Protein AF-A0A838V7Y2-F1 (afdb_monomer)

Foldseek 3Di:
DDPPVPDPLVVLVVLLVVLPCVCLFQKWKAFQVVLEIDGSNFPDDDDPSVRIDIGRGPVRSVVVVGHYDPRRRSVCPDD

pLDDT: mean 76.85, std 12.84, range [39.5, 89.75]

Radius of gyration: 11.71 Å; Cα contacts (8 Å, |Δi|>4): 118; chains: 1; bounding box: 33×25×36 Å

Secondary structure (DSSP, 8-state):
--------HHHHHHHHHHT-GGGBTTBEEEETTTTEEE-TT--SPPPPGGGEEEESSHHHHHHTTPEEPTTT-TT----

Sequence (79 aa):
MSRMTHIDPDFAWAAFERRDRSLDGRFVGAVRTTGIYCKPSCPARRPLRQNVQFFADNAAARAAGYRACLRCKPDEVGR

Structure (mmCIF, N/CA/C/O backbone):
data_AF-A0A838V7Y2-F1
#
_entry.id   AF-A0A838V7Y2-F1
#
loop_
_atom_site.group_PDB
_atom_site.id
_atom_site.type_symbol
_atom_site.label_atom_id
_atom_site.label_alt_id
_atom_site.label_comp_id
_atom_site.label_asym_id
_atom_site.label_entity_id
_atom_site.label_seq_id
_atom_site.pdbx_PDB_ins_code
_atom_site.Cartn_x
_atom_site.Cartn_y
_atom_site.Cartn_z
_atom_site.occupancy
_atom_site.B_iso_or_equiv
_atom_site.auth_seq_id
_atom_site.auth_comp_id
_atom_site.auth_asym_id
_atom_site.auth_atom_id
_atom_site.pdbx_PDB_model_num
ATOM 1 N N . MET A 1 1 ? -6.523 -1.952 -25.765 1.00 40.22 1 MET A N 1
ATOM 2 C CA . MET A 1 1 ? -5.270 -2.592 -25.309 1.00 40.22 1 MET A CA 1
ATOM 3 C C . MET A 1 1 ? -5.158 -2.410 -23.795 1.00 40.22 1 MET A C 1
ATOM 5 O O . MET A 1 1 ? -4.431 -1.540 -23.344 1.00 40.22 1 MET A O 1
ATOM 9 N N . SER A 1 2 ? -5.921 -3.168 -23.002 1.00 43.75 2 SER A N 1
ATOM 10 C CA . SER A 1 2 ? -5.835 -3.105 -21.534 1.00 43.75 2 SER A CA 1
ATOM 11 C C . SER A 1 2 ? -5.091 -4.332 -21.041 1.00 43.75 2 SER A C 1
ATOM 13 O O . SER A 1 2 ? -5.661 -5.420 -20.998 1.00 43.75 2 SER A O 1
ATOM 15 N N . ARG A 1 3 ? -3.817 -4.176 -20.664 1.00 50.12 3 ARG A N 1
ATOM 16 C CA . ARG A 1 3 ? -3.195 -5.122 -19.734 1.00 50.12 3 ARG A CA 1
ATOM 17 C C . ARG A 1 3 ? -3.900 -4.917 -18.399 1.00 50.12 3 ARG A C 1
ATOM 19 O O . ARG A 1 3 ? -3.538 -4.039 -17.628 1.00 50.12 3 ARG A O 1
ATOM 26 N N . MET A 1 4 ? -4.967 -5.680 -18.185 1.00 47.34 4 MET A N 1
ATOM 27 C CA . MET A 1 4 ? -5.569 -5.837 -16.873 1.00 47.34 4 MET A CA 1
ATOM 28 C C . MET A 1 4 ? -4.543 -6.595 -16.033 1.00 47.34 4 MET A C 1
ATOM 30 O O . MET A 1 4 ? -4.406 -7.812 -16.147 1.00 47.34 4 MET A O 1
ATOM 34 N N . THR A 1 5 ? -3.753 -5.864 -15.256 1.00 57.84 5 THR A N 1
ATOM 35 C CA . THR A 1 5 ? -2.797 -6.416 -14.296 1.00 57.84 5 THR A CA 1
ATOM 36 C C . THR A 1 5 ? -3.587 -7.000 -13.125 1.00 57.84 5 THR A C 1
ATOM 38 O O . THR A 1 5 ? -3.657 -6.420 -12.046 1.00 57.84 5 THR A O 1
ATOM 41 N N . HIS A 1 6 ? -4.282 -8.113 -13.366 1.00 62.50 6 HIS A N 1
ATOM 42 C CA . HIS A 1 6 ? -5.112 -8.781 -12.372 1.00 62.50 6 HIS A CA 1
ATOM 43 C C . HIS A 1 6 ? -4.195 -9.573 -11.437 1.00 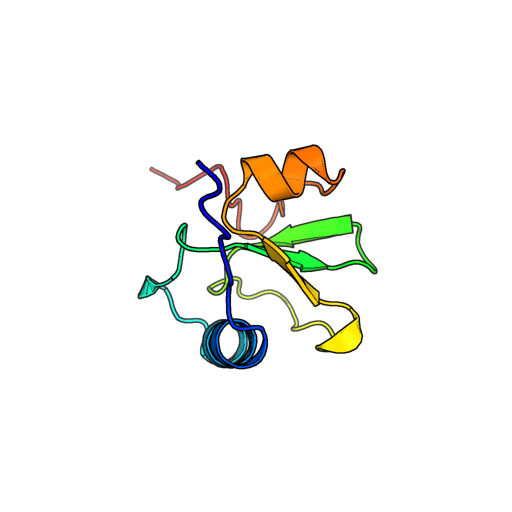62.50 6 HIS A C 1
ATOM 45 O O . HIS A 1 6 ? -3.867 -10.733 -11.678 1.00 62.50 6 HIS A O 1
ATOM 51 N N . ILE A 1 7 ? -3.691 -8.896 -10.408 1.00 72.31 7 ILE A N 1
ATOM 52 C CA . ILE A 1 7 ? -2.931 -9.532 -9.337 1.00 72.31 7 ILE A CA 1
ATOM 53 C C . ILE A 1 7 ? -3.954 -10.188 -8.429 1.00 72.31 7 ILE A C 1
ATOM 55 O O . ILE A 1 7 ? -4.767 -9.496 -7.817 1.00 72.31 7 ILE A O 1
ATOM 59 N N . ASP A 1 8 ? -3.918 -11.514 -8.359 1.00 83.12 8 ASP A N 1
ATOM 60 C CA . ASP A 1 8 ? -4.806 -12.233 -7.465 1.00 83.12 8 ASP A CA 1
ATOM 61 C C . ASP A 1 8 ? -4.472 -11.849 -6.009 1.00 83.12 8 ASP A C 1
ATOM 63 O O . ASP A 1 8 ? -3.329 -12.031 -5.565 1.00 83.12 8 ASP A O 1
ATOM 67 N N . PRO A 1 9 ? -5.419 -11.246 -5.268 1.00 78.19 9 PRO A N 1
ATOM 68 C CA . PRO A 1 9 ? -5.142 -10.703 -3.946 1.00 78.19 9 PRO A CA 1
ATOM 69 C C . PRO A 1 9 ? -4.838 -11.804 -2.932 1.00 78.19 9 PRO A C 1
ATOM 71 O O . PRO A 1 9 ? -4.176 -11.525 -1.934 1.00 78.19 9 PRO A O 1
ATOM 74 N N . ASP A 1 10 ? -5.306 -13.034 -3.160 1.00 83.75 10 ASP A N 1
ATOM 75 C CA . ASP A 1 10 ? -4.987 -14.170 -2.300 1.00 83.75 10 ASP A CA 1
ATOM 76 C C . ASP A 1 10 ? -3.564 -14.667 -2.541 1.00 83.75 10 ASP A C 1
ATOM 78 O O . ASP A 1 10 ? -2.791 -14.800 -1.593 1.00 83.75 10 ASP A O 1
ATOM 82 N N . PHE A 1 11 ? -3.163 -14.798 -3.808 1.00 84.19 11 PHE A N 1
ATOM 83 C CA . PHE A 1 11 ? -1.789 -15.146 -4.170 1.00 84.19 11 PHE A CA 1
ATOM 84 C C . PHE A 1 11 ? -0.773 -14.107 -3.671 1.00 84.19 11 PHE A C 1
ATOM 86 O O . PHE A 1 11 ? 0.242 -14.456 -3.061 1.00 84.19 11 PHE A O 1
ATOM 93 N N . ALA A 1 12 ? -1.049 -12.819 -3.897 1.00 82.31 12 ALA A N 1
ATOM 94 C CA . ALA A 1 12 ? -0.173 -11.741 -3.451 1.00 82.31 12 ALA A CA 1
ATOM 95 C C . ALA A 1 12 ? -0.081 -11.685 -1.922 1.00 82.31 12 ALA A C 1
ATOM 97 O O . ALA A 1 12 ? 1.010 -11.494 -1.380 1.00 82.31 12 ALA A O 1
ATOM 98 N N . TRP A 1 13 ? -1.197 -11.927 -1.227 1.00 84.56 13 TRP A N 1
ATOM 99 C CA . TRP A 1 13 ? -1.221 -12.037 0.225 1.00 84.56 13 TRP A CA 1
ATOM 100 C C . TRP A 1 13 ? -0.412 -13.230 0.727 1.00 84.56 13 TRP A C 1
ATOM 102 O O . TRP A 1 13 ? 0.467 -13.040 1.562 1.00 84.56 13 TRP A O 1
ATOM 112 N N . ALA A 1 14 ? -0.622 -14.426 0.179 1.00 85.62 14 ALA A N 1
ATOM 113 C CA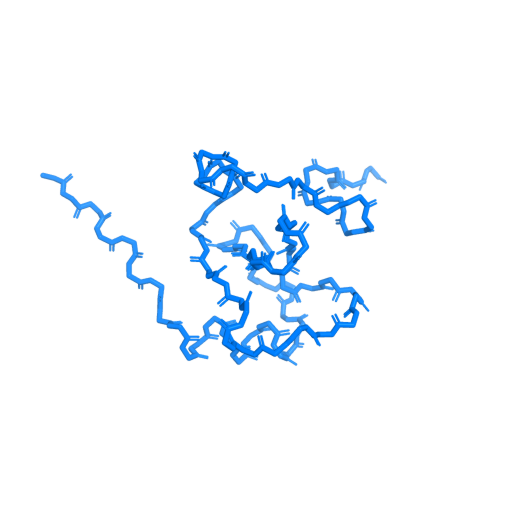 . ALA A 1 14 ? 0.120 -15.625 0.558 1.00 85.62 14 ALA A CA 1
ATOM 114 C C . ALA A 1 14 ? 1.634 -15.448 0.362 1.00 85.62 14 ALA A C 1
ATOM 116 O O . ALA A 1 14 ? 2.430 -15.859 1.205 1.00 85.62 14 ALA A O 1
ATOM 117 N N . ALA A 1 15 ? 2.060 -14.787 -0.713 1.00 82.75 15 ALA A N 1
ATOM 118 C CA . ALA A 1 15 ? 3.474 -14.520 -0.936 1.00 82.75 15 ALA A CA 1
ATOM 119 C C . ALA A 1 15 ? 4.047 -13.404 -0.044 1.00 82.75 15 ALA A C 1
ATOM 121 O O . ALA A 1 15 ? 5.180 -13.512 0.435 1.00 82.75 15 ALA A O 1
ATOM 122 N N . PHE A 1 16 ? 3.259 -12.366 0.244 1.00 79.88 16 PHE A N 1
ATOM 123 C CA . PHE A 1 16 ? 3.582 -11.369 1.270 1.00 79.88 16 PHE A CA 1
ATOM 124 C C . PHE A 1 16 ? 3.706 -12.037 2.655 1.00 79.88 16 PHE A C 1
ATOM 126 O O . PHE A 1 16 ? 4.606 -11.731 3.446 1.00 79.88 16 PHE A O 1
ATOM 133 N N . GLU A 1 17 ? 2.870 -13.044 2.921 1.00 81.75 17 GLU A N 1
ATOM 134 C CA . GLU A 1 17 ? 2.935 -13.890 4.107 1.00 81.75 17 GLU A CA 1
ATOM 135 C C . GLU A 1 17 ? 4.097 -14.892 4.106 1.00 81.75 17 GLU A C 1
ATOM 137 O O . GLU A 1 17 ? 4.577 -15.318 5.159 1.00 81.75 17 GLU A O 1
ATOM 142 N N . ARG A 1 18 ? 4.626 -15.252 2.948 1.00 83.00 18 ARG A N 1
ATOM 143 C CA . ARG A 1 18 ? 5.816 -16.104 2.855 1.00 83.00 18 ARG A CA 1
ATOM 144 C C . ARG A 1 18 ? 7.118 -15.313 2.841 1.00 83.00 18 ARG A C 1
ATOM 146 O O . ARG A 1 18 ? 8.177 -15.913 2.976 1.00 83.00 18 ARG A O 1
ATOM 153 N N . ARG A 1 19 ? 7.051 -13.973 2.759 1.00 77.50 19 ARG A N 1
ATOM 154 C CA . ARG A 1 19 ? 8.218 -13.101 2.507 1.00 77.50 19 ARG A CA 1
ATOM 155 C C . ARG A 1 19 ? 8.978 -13.548 1.258 1.00 7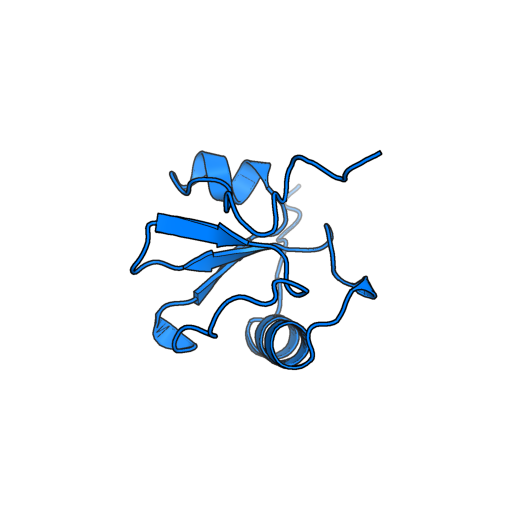7.50 19 ARG A C 1
ATOM 157 O O . ARG A 1 19 ? 10.208 -13.579 1.245 1.00 77.50 19 ARG A O 1
ATOM 164 N N . ASP A 1 20 ? 8.232 -13.909 0.219 1.00 77.44 20 ASP A N 1
ATOM 165 C CA . ASP A 1 20 ? 8.817 -14.473 -0.988 1.00 77.44 20 ASP A CA 1
ATOM 166 C C . ASP A 1 20 ? 9.609 -13.402 -1.748 1.00 77.44 20 ASP A C 1
ATOM 168 O O . ASP A 1 20 ? 9.049 -12.462 -2.319 1.00 77.44 20 ASP A O 1
ATOM 172 N N . ARG A 1 21 ? 10.940 -13.523 -1.722 1.00 74.19 21 ARG A N 1
ATOM 173 C CA . ARG A 1 21 ? 11.861 -12.617 -2.427 1.00 74.19 21 ARG A CA 1
ATOM 174 C C . ARG A 1 21 ? 11.768 -12.757 -3.943 1.00 74.19 21 ARG A C 1
ATOM 176 O O . ARG A 1 21 ? 12.164 -11.842 -4.651 1.00 74.19 21 ARG A O 1
ATOM 183 N N . SER A 1 22 ? 11.220 -13.857 -4.454 1.00 77.50 22 SER A N 1
ATOM 184 C CA . SER A 1 22 ? 11.056 -14.070 -5.900 1.00 77.50 22 SER A CA 1
ATOM 185 C C . SER A 1 22 ? 10.025 -13.119 -6.514 1.00 77.50 22 SER A C 1
ATOM 187 O O . SER A 1 22 ? 10.000 -12.913 -7.726 1.00 77.50 22 SER A O 1
ATOM 189 N N . LEU A 1 23 ? 9.157 -12.549 -5.675 1.00 74.69 23 LEU A N 1
ATOM 190 C CA . LEU A 1 23 ? 8.129 -11.587 -6.064 1.00 74.69 23 LEU A CA 1
ATOM 191 C C . LEU A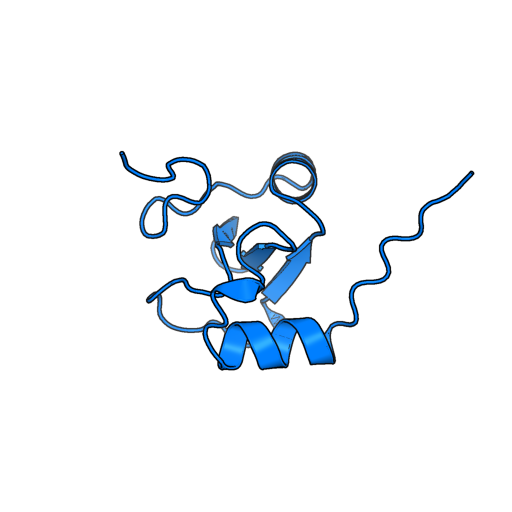 1 23 ? 8.521 -10.140 -5.746 1.00 74.69 23 LEU A C 1
ATOM 193 O O . LEU A 1 23 ? 7.739 -9.217 -5.977 1.00 74.69 23 LEU A O 1
ATOM 197 N N . ASP A 1 24 ? 9.743 -9.933 -5.257 1.00 74.00 24 ASP A N 1
ATOM 198 C CA . ASP A 1 24 ? 10.339 -8.614 -5.096 1.00 74.00 24 ASP A CA 1
ATOM 199 C C . ASP A 1 24 ? 10.386 -7.908 -6.462 1.00 74.00 24 ASP A C 1
ATOM 201 O O . ASP A 1 24 ? 10.975 -8.410 -7.416 1.00 74.00 24 ASP A O 1
ATOM 205 N N . GLY A 1 25 ? 9.685 -6.779 -6.595 1.00 72.38 25 GLY A N 1
ATOM 206 C CA . GLY A 1 25 ? 9.584 -6.041 -7.861 1.00 72.38 25 GLY A CA 1
ATOM 207 C C . GLY A 1 25 ? 8.543 -6.566 -8.860 1.00 72.38 25 GLY A C 1
ATOM 208 O O . GLY A 1 25 ? 8.296 -5.889 -9.853 1.00 72.38 25 GLY A O 1
ATOM 209 N N . ARG A 1 26 ? 7.883 -7.709 -8.600 1.00 81.44 26 ARG A N 1
ATOM 210 C CA . ARG A 1 26 ? 6.699 -8.141 -9.378 1.00 81.44 26 ARG A CA 1
ATOM 211 C C . ARG A 1 26 ? 5.410 -7.461 -8.935 1.00 81.44 26 ARG A C 1
ATOM 213 O O . ARG A 1 26 ? 4.497 -7.317 -9.739 1.00 81.44 26 ARG A O 1
ATOM 220 N N . PHE A 1 27 ? 5.318 -7.148 -7.649 1.00 84.00 27 PHE A N 1
ATOM 221 C CA . PHE A 1 27 ? 4.246 -6.359 -7.064 1.00 84.00 27 PHE A CA 1
ATOM 222 C C . PHE A 1 27 ? 4.730 -5.726 -5.760 1.00 84.00 27 PHE A C 1
ATOM 224 O O . PHE A 1 27 ? 5.728 -6.146 -5.165 1.00 84.00 27 PHE A O 1
ATOM 231 N N . VAL A 1 28 ? 3.993 -4.726 -5.289 1.00 86.19 28 VAL A N 1
ATOM 232 C CA . VAL A 1 28 ? 4.228 -4.084 -3.995 1.00 86.19 28 VAL A CA 1
ATOM 233 C C . VAL A 1 28 ? 2.969 -4.083 -3.150 1.00 86.19 28 VAL A C 1
ATOM 235 O O . VAL A 1 28 ? 1.863 -3.915 -3.658 1.00 86.19 28 VAL A O 1
ATOM 238 N N . GLY A 1 29 ? 3.143 -4.285 -1.846 1.00 88.00 29 GLY A N 1
ATOM 239 C CA . GLY A 1 29 ? 2.069 -4.169 -0.869 1.00 88.00 29 GLY A CA 1
ATOM 240 C C . GLY A 1 29 ? 2.062 -2.762 -0.292 1.00 88.00 29 GLY A C 1
ATOM 241 O O . GLY A 1 29 ? 3.014 -2.360 0.372 1.00 88.00 29 GLY A O 1
ATOM 242 N N . ALA A 1 30 ? 1.001 -2.008 -0.535 1.00 88.44 30 ALA A N 1
ATOM 243 C CA . ALA A 1 30 ? 0.751 -0.723 0.086 1.00 88.44 30 ALA A CA 1
ATOM 244 C C . ALA A 1 30 ? -0.149 -0.875 1.304 1.00 88.44 30 ALA A C 1
ATOM 246 O O . ALA A 1 30 ? -1.189 -1.526 1.264 1.00 88.44 30 ALA A O 1
ATOM 247 N N . VAL A 1 31 ? 0.247 -0.246 2.397 1.00 88.75 31 VAL A N 1
ATOM 248 C CA . VAL A 1 31 ? -0.470 -0.294 3.659 1.00 88.75 31 VAL A CA 1
ATOM 249 C C . VAL A 1 31 ? -1.284 0.985 3.793 1.00 88.75 31 VAL A C 1
ATOM 251 O O . VAL A 1 31 ? -0.731 2.070 3.960 1.00 88.75 31 VAL A O 1
ATOM 254 N N . ARG A 1 32 ? -2.611 0.857 3.744 1.00 88.12 32 ARG A N 1
ATOM 255 C CA . ARG A 1 32 ? -3.567 1.973 3.823 1.00 88.12 32 ARG A CA 1
ATOM 256 C C . ARG A 1 32 ? -3.449 2.757 5.125 1.00 88.12 32 ARG A C 1
ATOM 258 O O . ARG A 1 32 ? -3.600 3.969 5.116 1.00 88.12 32 ARG A O 1
ATOM 265 N N . THR A 1 33 ? -3.151 2.077 6.231 1.00 86.06 33 THR A N 1
ATOM 266 C CA . THR A 1 33 ? -3.066 2.711 7.555 1.00 86.06 33 THR A CA 1
ATOM 267 C C . THR A 1 33 ? -1.842 3.603 7.716 1.00 86.06 33 THR A C 1
ATOM 269 O O . THR A 1 33 ? -1.915 4.600 8.422 1.00 86.06 33 THR A O 1
ATOM 272 N N . THR A 1 34 ? -0.719 3.261 7.081 1.00 84.75 34 THR A N 1
ATOM 273 C CA . THR A 1 34 ? 0.520 4.050 7.166 1.00 84.75 34 THR A CA 1
ATOM 274 C C . THR A 1 34 ? 0.767 4.904 5.927 1.00 84.75 34 THR A C 1
ATOM 276 O O . THR A 1 34 ? 1.626 5.779 5.963 1.00 84.75 34 THR A O 1
ATOM 279 N N . GLY A 1 35 ? 0.054 4.654 4.825 1.00 88.25 35 GLY A N 1
ATOM 280 C CA . GLY A 1 35 ? 0.308 5.306 3.541 1.00 88.25 35 GLY A CA 1
ATOM 281 C C . GLY A 1 35 ? 1.654 4.904 2.930 1.00 88.25 35 GLY A C 1
ATOM 282 O O . GLY A 1 35 ? 2.216 5.651 2.132 1.00 88.25 35 GLY A O 1
ATOM 283 N N . ILE A 1 36 ? 2.196 3.743 3.310 1.00 87.31 36 ILE A N 1
ATOM 284 C CA . ILE A 1 36 ? 3.522 3.279 2.890 1.00 87.31 36 ILE A CA 1
ATOM 285 C C . ILE A 1 36 ? 3.393 2.008 2.056 1.00 87.31 36 ILE A C 1
ATOM 287 O O . ILE A 1 36 ? 2.702 1.079 2.467 1.00 87.31 36 ILE A O 1
ATOM 291 N N . TYR A 1 37 ? 4.112 1.927 0.937 1.00 88.75 37 TYR A N 1
ATOM 292 C CA . TYR A 1 37 ? 4.286 0.689 0.182 1.00 88.75 37 TYR A CA 1
ATOM 293 C C . TYR A 1 37 ? 5.648 0.042 0.420 1.00 88.75 37 TYR A C 1
ATOM 295 O O . TYR A 1 37 ? 6.683 0.703 0.551 1.00 88.75 37 TYR A O 1
ATOM 303 N N . CYS A 1 38 ? 5.640 -1.282 0.502 1.00 83.94 38 CYS A N 1
ATOM 304 C CA . CYS A 1 38 ? 6.796 -2.113 0.779 1.00 83.94 38 CYS A CA 1
ATOM 305 C C . CYS A 1 38 ? 6.818 -3.365 -0.102 1.00 83.94 38 CYS A C 1
ATOM 307 O O . CYS A 1 38 ? 5.805 -3.821 -0.636 1.00 83.94 38 CYS A O 1
ATOM 309 N N . LYS A 1 39 ? 8.020 -3.928 -0.239 1.00 81.25 39 LYS A N 1
ATOM 310 C CA . LYS A 1 39 ? 8.242 -5.189 -0.941 1.00 81.25 39 LYS A CA 1
ATOM 311 C C . LYS A 1 39 ? 7.709 -6.375 -0.120 1.00 81.25 39 LYS A C 1
ATOM 313 O O . LYS A 1 39 ? 7.756 -6.298 1.113 1.00 81.25 39 LYS A O 1
ATOM 318 N N . PRO A 1 40 ? 7.284 -7.490 -0.742 1.00 76.56 40 PRO A N 1
ATOM 319 C CA . PRO A 1 40 ? 6.812 -8.671 -0.013 1.00 76.56 40 PRO A CA 1
ATOM 320 C C . PRO A 1 40 ? 7.859 -9.273 0.936 1.00 76.56 40 PRO A C 1
ATOM 322 O O . PRO A 1 40 ? 7.502 -9.79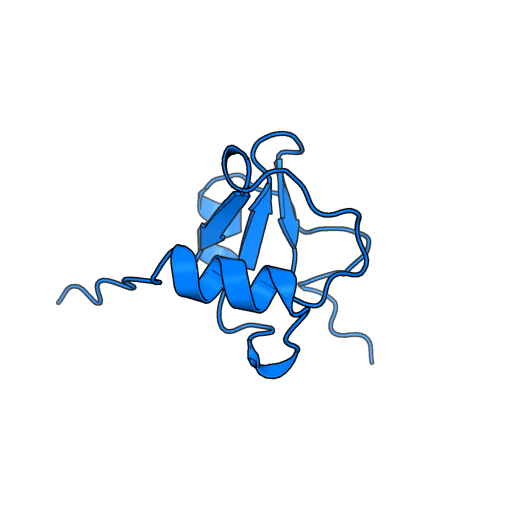1 1.991 1.00 76.56 40 PRO A O 1
ATOM 325 N N . SER A 1 41 ? 9.156 -9.121 0.650 1.00 73.12 41 SER A N 1
ATOM 326 C CA . SER A 1 41 ? 10.236 -9.563 1.547 1.00 73.12 41 SER A CA 1
ATOM 327 C C . SER A 1 41 ? 10.463 -8.655 2.772 1.00 73.12 41 SER A C 1
ATOM 329 O O . SER A 1 41 ? 11.391 -8.901 3.550 1.00 73.12 41 SER A O 1
ATOM 331 N N . CYS A 1 42 ? 9.685 -7.585 2.969 1.00 72.06 42 CYS A N 1
ATOM 332 C CA . CYS A 1 42 ? 9.973 -6.627 4.032 1.00 72.06 42 CYS A CA 1
ATOM 333 C C . CYS A 1 42 ? 9.911 -7.292 5.429 1.00 72.06 42 CYS A C 1
ATOM 335 O O . CYS A 1 42 ? 8.932 -7.969 5.759 1.00 72.06 42 CYS A O 1
ATOM 337 N N . PRO A 1 43 ? 10.918 -7.074 6.298 1.00 67.69 43 PRO A N 1
ATOM 338 C CA . PRO A 1 43 ? 10.925 -7.625 7.653 1.00 67.69 43 PRO A CA 1
ATOM 339 C C . PRO A 1 43 ? 9.947 -6.910 8.598 1.00 67.69 43 PRO A C 1
ATOM 341 O O . PRO A 1 43 ? 9.823 -7.307 9.756 1.00 67.69 43 PRO A O 1
ATOM 344 N N . ALA A 1 44 ? 9.270 -5.854 8.132 1.00 68.44 44 ALA A N 1
ATOM 345 C CA . ALA A 1 44 ? 8.306 -5.096 8.916 1.00 68.44 44 ALA A CA 1
ATOM 346 C C . ALA A 1 44 ? 7.173 -5.982 9.462 1.00 68.44 44 ALA A C 1
ATOM 348 O O . ALA A 1 44 ? 6.850 -7.046 8.919 1.00 68.44 44 ALA A O 1
ATOM 349 N N . ARG A 1 45 ? 6.569 -5.527 10.566 1.00 72.81 45 ARG A N 1
ATOM 350 C CA . ARG A 1 45 ? 5.410 -6.183 11.175 1.00 72.81 45 ARG A CA 1
ATOM 351 C C . ARG A 1 45 ? 4.270 -6.187 10.160 1.00 72.81 45 ARG A C 1
ATOM 353 O O . ARG A 1 45 ? 3.976 -5.149 9.567 1.00 72.81 45 ARG A O 1
ATOM 360 N N . ARG A 1 46 ? 3.667 -7.354 9.937 1.00 70.31 46 ARG A N 1
ATOM 361 C CA . ARG A 1 46 ? 2.626 -7.497 8.920 1.00 70.31 46 ARG A CA 1
ATOM 362 C C . ARG A 1 46 ? 1.377 -6.735 9.352 1.00 70.31 46 ARG A C 1
ATOM 364 O O . ARG A 1 46 ? 0.904 -6.964 10.466 1.00 70.31 46 ARG A O 1
ATOM 371 N N . PRO A 1 47 ? 0.857 -5.832 8.509 1.00 78.06 47 PRO A N 1
ATOM 372 C CA . PRO A 1 47 ? -0.454 -5.247 8.731 1.00 78.06 47 PRO A CA 1
ATOM 373 C C . PRO A 1 47 ? -1.537 -6.311 8.535 1.00 78.06 47 PRO A C 1
ATOM 375 O O . PRO A 1 47 ? -1.282 -7.375 7.981 1.00 78.06 47 PRO A O 1
ATOM 378 N N . LEU A 1 48 ? -2.764 -6.006 8.946 1.00 82.12 48 LEU A N 1
ATOM 379 C CA . LEU A 1 48 ? -3.928 -6.835 8.628 1.00 82.12 48 LEU A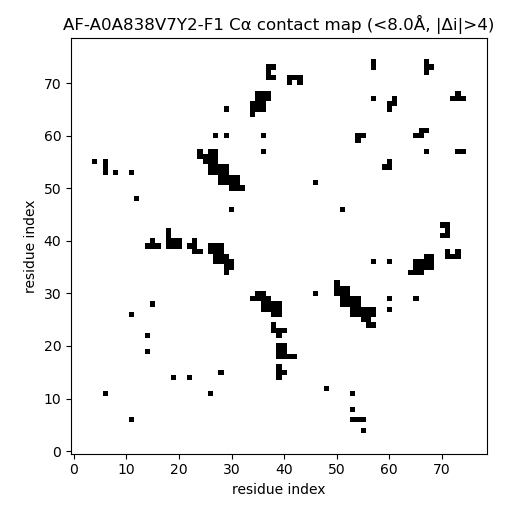 CA 1
ATOM 380 C C . LEU A 1 48 ? -4.189 -6.834 7.114 1.00 82.12 48 LEU A C 1
ATOM 382 O O . LEU A 1 48 ? -4.107 -5.773 6.494 1.00 82.12 48 LEU A O 1
ATOM 386 N N . ARG A 1 49 ? -4.585 -7.982 6.545 1.00 83.62 49 ARG A N 1
ATOM 387 C CA . ARG A 1 49 ? -4.907 -8.146 5.110 1.00 83.62 49 ARG A CA 1
ATOM 388 C C . ARG A 1 49 ? -5.848 -7.070 4.577 1.00 83.62 49 ARG A C 1
ATOM 390 O O . ARG A 1 49 ? -5.615 -6.533 3.505 1.00 83.62 49 ARG A O 1
ATOM 397 N N . GLN A 1 50 ? -6.846 -6.684 5.368 1.00 85.56 50 GLN A N 1
ATOM 398 C CA . GLN A 1 50 ? -7.817 -5.636 5.026 1.00 85.56 50 GLN A CA 1
ATOM 399 C C . GLN A 1 50 ? -7.198 -4.246 4.783 1.00 85.56 50 GLN A C 1
ATOM 401 O O . GLN A 1 50 ? -7.776 -3.411 4.091 1.00 85.56 50 GLN A O 1
ATOM 406 N N . ASN A 1 51 ? -6.030 -3.985 5.372 1.00 88.06 51 ASN A N 1
ATOM 407 C CA . ASN A 1 51 ? -5.315 -2.717 5.264 1.00 88.06 51 ASN A CA 1
ATOM 408 C C . ASN A 1 51 ? -4.209 -2.768 4.206 1.00 88.06 51 ASN A C 1
ATOM 410 O O . ASN A 1 51 ? -3.510 -1.771 4.033 1.00 88.06 51 ASN A O 1
ATOM 414 N N . VAL A 1 52 ? -4.021 -3.905 3.532 1.00 87.06 52 VAL A N 1
ATOM 415 C CA . VAL A 1 52 ? -2.991 -4.094 2.512 1.00 87.06 52 VAL A CA 1
ATOM 416 C C . VAL A 1 52 ? -3.635 -4.106 1.133 1.00 87.06 52 VAL A C 1
ATOM 418 O O . VAL A 1 52 ? -4.579 -4.842 0.868 1.00 87.06 52 VAL A O 1
ATOM 421 N N . GLN A 1 53 ? -3.101 -3.274 0.251 1.00 87.62 53 GLN A N 1
ATOM 422 C CA . GLN A 1 53 ? -3.489 -3.152 -1.143 1.00 87.62 53 GLN A CA 1
ATOM 423 C C . GLN A 1 53 ? -2.289 -3.530 -2.008 1.00 87.62 53 GLN A C 1
ATOM 425 O O . GLN A 1 53 ? -1.199 -3.004 -1.804 1.00 87.62 53 GLN A O 1
ATOM 430 N N . PHE A 1 54 ? -2.468 -4.421 -2.977 1.00 87.31 54 PHE A N 1
ATOM 431 C CA . PHE A 1 54 ? -1.387 -4.806 -3.880 1.00 87.31 54 PHE A CA 1
ATOM 432 C C . PHE A 1 54 ? -1.412 -3.969 -5.156 1.00 87.31 54 PHE A C 1
ATOM 434 O O . PHE A 1 54 ? -2.471 -3.749 -5.741 1.00 87.31 54 PHE A O 1
ATOM 441 N N . PHE A 1 55 ? -0.235 -3.524 -5.582 1.00 86.94 55 PHE A N 1
ATOM 442 C CA . PHE A 1 55 ? -0.014 -2.791 -6.825 1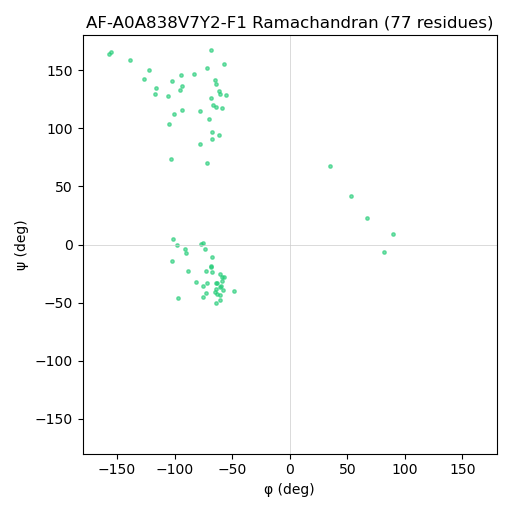.00 86.94 55 PHE A CA 1
ATOM 443 C C . PHE A 1 55 ? 1.002 -3.534 -7.690 1.00 86.94 55 PHE A C 1
ATOM 445 O O . PHE A 1 55 ? 1.897 -4.191 -7.161 1.00 86.94 55 PHE A O 1
ATOM 452 N N . ALA A 1 56 ? 0.883 -3.408 -9.012 1.00 83.31 56 ALA A N 1
ATOM 453 C CA . ALA A 1 56 ? 1.776 -4.072 -9.964 1.00 83.31 56 ALA A CA 1
ATOM 454 C C . ALA A 1 56 ? 3.227 -3.600 -9.870 1.00 83.31 56 ALA A C 1
ATOM 456 O O . ALA A 1 56 ? 4.149 -4.384 -10.058 1.00 83.31 56 ALA A O 1
ATOM 457 N N . ASP A 1 57 ? 3.436 -2.333 -9.534 1.00 83.56 57 ASP A N 1
ATOM 458 C CA . ASP A 1 57 ? 4.756 -1.728 -9.543 1.00 83.56 57 ASP A CA 1
ATOM 459 C C . ASP A 1 57 ? 4.829 -0.528 -8.587 1.00 83.56 57 ASP A C 1
ATOM 461 O O . ASP A 1 57 ? 3.818 -0.004 -8.102 1.00 83.56 57 ASP A O 1
ATOM 465 N N . ASN A 1 58 ? 6.061 -0.095 -8.301 1.00 84.00 58 ASN A N 1
ATOM 466 C CA . ASN A 1 58 ? 6.338 1.062 -7.446 1.00 84.00 58 ASN A CA 1
ATOM 467 C C . ASN A 1 58 ? 5.702 2.350 -7.995 1.00 84.00 58 ASN A C 1
ATOM 469 O O . ASN A 1 58 ? 5.336 3.231 -7.213 1.00 84.00 58 ASN A O 1
ATOM 473 N N . ALA A 1 59 ? 5.586 2.480 -9.323 1.00 84.38 59 ALA A N 1
ATOM 474 C CA . ALA A 1 59 ? 5.032 3.672 -9.953 1.00 84.38 59 ALA A CA 1
ATOM 475 C C . ALA A 1 59 ? 3.514 3.743 -9.749 1.00 84.38 59 ALA A C 1
ATOM 477 O O . ALA A 1 59 ? 3.018 4.803 -9.380 1.00 84.38 59 ALA A O 1
ATOM 478 N N . ALA A 1 60 ? 2.796 2.624 -9.867 1.00 86.88 60 ALA A N 1
ATOM 479 C CA . ALA A 1 60 ? 1.373 2.522 -9.556 1.00 86.88 60 ALA A CA 1
ATOM 480 C C . ALA A 1 60 ? 1.084 2.863 -8.084 1.00 86.88 60 ALA A C 1
ATOM 482 O O . ALA A 1 60 ? 0.172 3.637 -7.794 1.00 86.88 60 ALA A O 1
ATOM 483 N N . ALA A 1 61 ? 1.900 2.360 -7.150 1.00 87.50 61 ALA A N 1
ATOM 484 C CA . ALA A 1 61 ? 1.766 2.708 -5.735 1.00 87.50 61 ALA A CA 1
ATOM 485 C C . ALA A 1 61 ? 2.053 4.200 -5.471 1.00 87.50 61 ALA A C 1
ATOM 487 O O . ALA A 1 61 ? 1.316 4.846 -4.723 1.00 87.50 61 ALA A O 1
ATOM 488 N N . ARG A 1 62 ? 3.077 4.777 -6.117 1.00 85.75 62 ARG A N 1
ATOM 489 C CA . ARG A 1 62 ? 3.349 6.224 -6.049 1.00 85.75 62 ARG A CA 1
ATOM 490 C C . ARG A 1 62 ? 2.219 7.059 -6.645 1.00 85.75 62 ARG A C 1
ATOM 492 O O . ARG A 1 62 ? 1.839 8.058 -6.044 1.00 85.75 62 ARG A O 1
ATOM 499 N N . ALA A 1 63 ? 1.674 6.650 -7.788 1.00 87.62 63 ALA A N 1
ATOM 500 C CA . ALA 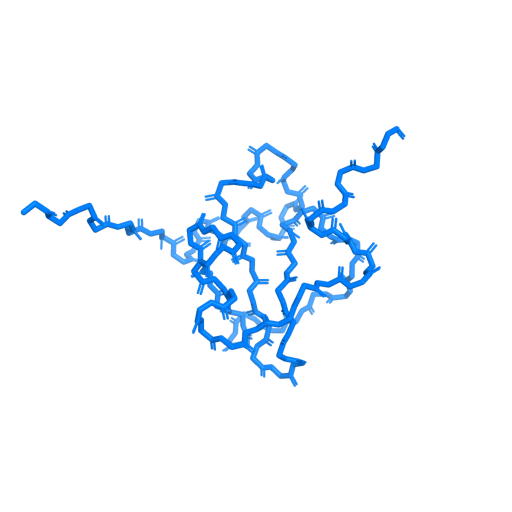A 1 63 ? 0.562 7.327 -8.452 1.00 87.62 63 ALA A CA 1
ATOM 501 C C . ALA A 1 63 ? -0.708 7.314 -7.589 1.00 87.62 63 ALA A C 1
ATOM 503 O O . ALA A 1 63 ? -1.458 8.285 -7.580 1.00 87.62 63 ALA A O 1
ATOM 504 N N . ALA A 1 64 ? -0.908 6.256 -6.800 1.00 87.44 64 ALA A N 1
ATOM 505 C CA . ALA A 1 64 ? -1.978 6.172 -5.811 1.00 87.44 64 ALA A CA 1
ATOM 506 C C . ALA A 1 64 ? -1.706 6.980 -4.518 1.00 87.44 64 ALA A C 1
ATOM 508 O O . ALA A 1 64 ? -2.536 6.970 -3.611 1.00 87.44 64 ALA A O 1
ATOM 509 N N . GLY A 1 65 ? -0.569 7.679 -4.414 1.00 88.06 65 GLY A N 1
ATOM 510 C CA . GLY A 1 65 ? -0.234 8.556 -3.286 1.00 88.06 65 GLY A CA 1
ATOM 511 C C . GLY A 1 65 ? 0.503 7.879 -2.127 1.00 88.06 65 GLY A C 1
ATOM 512 O O . GLY A 1 65 ? 0.690 8.497 -1.078 1.00 88.06 65 GLY A O 1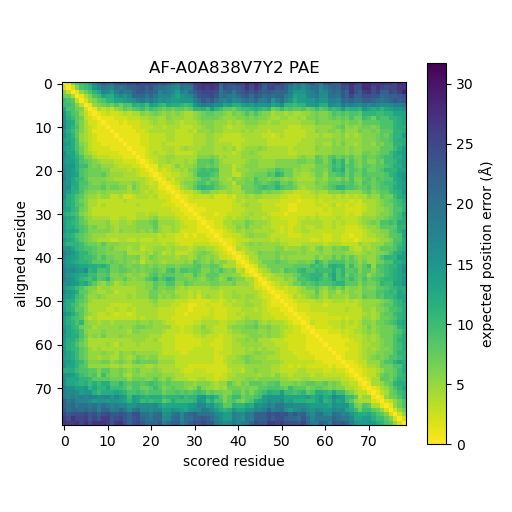
ATOM 513 N N . TYR A 1 66 ? 0.951 6.631 -2.288 1.00 89.75 66 TYR A N 1
ATOM 514 C CA . TYR A 1 66 ? 1.710 5.928 -1.254 1.00 89.75 66 TYR A CA 1
ATOM 515 C C . TYR A 1 66 ? 3.198 6.290 -1.297 1.00 89.75 66 TYR A C 1
ATOM 517 O O . TYR A 1 66 ? 3.799 6.498 -2.354 1.00 89.75 66 TYR A O 1
ATOM 525 N N . ARG A 1 67 ? 3.828 6.308 -0.121 1.00 87.06 67 ARG A N 1
ATOM 526 C CA . ARG A 1 67 ? 5.259 6.585 0.050 1.00 87.06 67 ARG A CA 1
ATOM 527 C C . ARG A 1 67 ? 6.074 5.295 0.097 1.00 87.06 67 ARG A C 1
ATOM 529 O O . ARG A 1 67 ? 5.623 4.289 0.636 1.00 87.06 67 ARG A O 1
ATOM 536 N N . ALA A 1 68 ? 7.295 5.328 -0.430 1.00 84.88 68 ALA A N 1
ATOM 537 C CA . ALA A 1 68 ? 8.209 4.192 -0.349 1.00 84.88 68 ALA A CA 1
ATOM 538 C C . ALA A 1 68 ? 8.582 3.899 1.112 1.00 84.88 68 ALA A C 1
ATOM 540 O O . ALA A 1 68 ? 8.863 4.813 1.890 1.00 84.88 68 ALA A O 1
ATOM 541 N N . CYS A 1 69 ? 8.617 2.624 1.498 1.00 82.50 69 CYS A N 1
ATOM 542 C CA . CYS A 1 69 ? 9.050 2.255 2.839 1.00 82.50 69 CYS A CA 1
ATOM 543 C C . CYS A 1 69 ? 10.537 2.561 3.044 1.00 82.50 69 CYS A C 1
ATOM 545 O O . CYS A 1 69 ? 11.389 1.952 2.410 1.00 82.50 69 CYS A O 1
ATOM 547 N N . LEU A 1 70 ? 10.863 3.408 4.019 1.00 72.06 70 LEU A N 1
ATOM 548 C CA . LEU A 1 70 ? 12.249 3.749 4.371 1.00 72.06 70 LEU A CA 1
ATOM 549 C C . LEU A 1 70 ? 13.047 2.581 4.981 1.00 72.06 70 LEU A C 1
ATOM 551 O O . LEU A 1 70 ? 14.257 2.694 5.149 1.00 72.06 70 LEU A O 1
ATOM 555 N N . ARG A 1 71 ? 12.386 1.470 5.342 1.00 69.56 71 ARG A N 1
ATOM 556 C CA . ARG A 1 71 ? 13.015 0.326 6.023 1.00 69.56 71 ARG A CA 1
ATOM 557 C C . ARG A 1 71 ? 13.412 -0.796 5.072 1.00 69.56 71 ARG A C 1
ATOM 559 O O . ARG A 1 71 ? 14.512 -1.314 5.170 1.00 69.56 71 ARG A O 1
ATOM 566 N N . CYS A 1 72 ? 12.512 -1.170 4.165 1.00 67.00 72 CYS A N 1
ATOM 567 C CA . CYS A 1 72 ? 12.816 -2.119 3.089 1.00 67.00 72 CYS A CA 1
ATOM 568 C C . CYS A 1 72 ? 13.315 -1.427 1.820 1.00 67.00 72 CYS A C 1
ATOM 570 O O . CYS A 1 72 ? 13.623 -2.131 0.864 1.00 67.00 72 CYS A O 1
ATOM 572 N N . LYS A 1 73 ? 13.339 -0.083 1.824 1.00 65.69 73 LYS A N 1
ATOM 573 C CA . LYS A 1 73 ? 13.831 0.790 0.760 1.00 65.69 73 LYS A CA 1
ATOM 574 C C . LYS A 1 73 ? 13.547 0.198 -0.621 1.00 65.69 73 LYS A C 1
ATOM 576 O O . LYS A 1 73 ? 14.465 -0.251 -1.297 1.00 65.69 73 LYS A O 1
ATOM 581 N N . PRO A 1 74 ? 12.263 0.120 -1.024 1.00 64.19 74 PRO A N 1
ATOM 582 C CA . PRO A 1 74 ? 11.887 -0.602 -2.224 1.00 64.19 74 PRO A CA 1
ATOM 583 C C . PRO A 1 74 ? 12.601 -0.106 -3.491 1.00 64.19 74 PRO A C 1
ATOM 585 O O . PRO A 1 74 ? 12.837 -0.886 -4.408 1.00 64.19 74 PRO A O 1
ATOM 588 N N . ASP A 1 75 ? 12.959 1.176 -3.476 1.00 59.00 75 ASP A N 1
ATOM 589 C CA . ASP A 1 75 ? 13.660 1.931 -4.518 1.00 59.00 75 ASP A CA 1
ATOM 590 C C . ASP A 1 75 ? 15.200 1.855 -4.382 1.00 59.00 75 ASP A C 1
ATOM 592 O O . ASP A 1 75 ? 15.932 1.990 -5.353 1.00 59.00 75 ASP A O 1
ATOM 596 N N . GLU A 1 76 ? 15.704 1.573 -3.180 1.00 54.59 76 GLU A N 1
ATOM 597 C CA . GLU A 1 76 ? 17.128 1.480 -2.856 1.00 54.59 76 GLU A CA 1
ATOM 598 C C . GLU A 1 76 ? 17.474 -0.019 -2.759 1.00 54.59 76 GLU A C 1
ATOM 600 O O . GLU A 1 76 ? 17.628 -0.593 -1.678 1.00 54.59 76 GLU A O 1
ATOM 605 N N . VAL A 1 77 ? 17.540 -0.700 -3.910 1.00 49.44 77 VAL A N 1
ATOM 606 C CA . VAL A 1 77 ? 18.314 -1.948 -4.004 1.00 49.44 77 VAL A CA 1
ATOM 607 C C . VAL A 1 77 ? 19.756 -1.553 -3.702 1.00 49.44 77 VAL A C 1
ATOM 609 O O . VAL A 1 77 ? 20.459 -1.014 -4.552 1.00 49.44 77 VAL A O 1
ATOM 612 N N . GLY A 1 78 ? 20.129 -1.704 -2.432 1.00 43.94 78 GLY A N 1
ATOM 613 C CA . GLY A 1 78 ? 21.458 -1.408 -1.930 1.00 43.94 78 GLY A CA 1
ATOM 614 C C . GLY A 1 78 ? 22.508 -2.173 -2.728 1.00 43.94 78 GLY A C 1
ATOM 615 O O . GLY A 1 78 ? 22.381 -3.380 -2.931 1.00 43.94 78 GLY A O 1
ATOM 616 N N . ARG A 1 79 ? 23.488 -1.405 -3.193 1.00 39.50 79 ARG A N 1
ATOM 617 C CA . ARG A 1 79 ? 24.805 -1.817 -3.677 1.00 39.50 79 ARG A CA 1
ATOM 618 C C . ARG A 1 79 ? 25.459 -2.884 -2.799 1.00 39.50 79 ARG A C 1
ATOM 620 O O . ARG A 1 79 ? 25.286 -2.799 -1.562 1.00 39.50 79 ARG A O 1
#

Solvent-accessible surface area (backbone atoms only — not comparable to full-atom values): 4734 Å² total; per-residue (Å²): 140,77,84,74,82,78,73,54,68,64,60,54,45,54,35,42,73,63,39,36,60,90,43,50,77,62,32,28,42,28,30,67,86,76,41,33,27,36,38,29,49,42,88,64,85,81,74,58,72,93,41,51,45,78,29,66,33,73,63,57,36,43,74,73,69,33,39,74,26,87,83,62,29,66,88,57,79,75,129

Mean predicted aligned error: 7.35 Å

Nearest PDB structures (foldseek):
  1u8b-assembly1_A  TM=9.483E-01  e=5.547E-08  Escherichia coli
  1zgw-assembly1_A  TM=8.390E-01  e=1.305E-08  Escherichia coli
  1eyf-assembly1_A  TM=7.949E-01  e=4.554E-08  Escherichia coli
  1wpk-assembly1_A  TM=7.919E-01  e=3.986E-06  Escherichia coli
  1adn-assembly1_A  TM=7.166E-01  e=4.852E-05  Escherichia coli